Protein AF-A0A9D1ERN6-F1 (afdb_monomer)

Sequence (91 aa):
MDGYLRGRTAEYANFTMLFVDDRWKRKGIGSRLFQEIAKCAREKGAKKLFLSAIPAVETIQFYLSLGCVDAEERIESYIDTAEDRCLEYKL

Structure (mmCIF, N/CA/C/O backbone):
data_AF-A0A9D1ERN6-F1
#
_entry.id   AF-A0A9D1ERN6-F1
#
loop_
_atom_site.group_PDB
_atom_site.id
_atom_site.type_symbol
_atom_site.label_atom_id
_atom_site.label_alt_id
_atom_site.label_comp_id
_atom_site.label_asym_id
_atom_site.label_entity_id
_atom_site.label_seq_id
_atom_site.pdbx_PDB_ins_code
_atom_site.Cartn_x
_atom_site.Cartn_y
_atom_site.Cartn_z
_atom_site.occupancy
_atom_site.B_iso_or_equiv
_atom_site.auth_seq_id
_atom_site.auth_comp_id
_atom_site.auth_asym_id
_atom_site.auth_atom_id
_atom_site.pdbx_PDB_model_num
ATOM 1 N N . MET A 1 1 ? -3.526 -10.495 1.594 1.00 60.12 1 MET A N 1
ATOM 2 C CA . MET A 1 1 ? -4.059 -9.907 2.839 1.00 60.12 1 MET A CA 1
ATOM 3 C C . MET A 1 1 ? -4.191 -11.015 3.861 1.00 60.12 1 MET A C 1
ATOM 5 O O . MET A 1 1 ? -4.959 -11.943 3.642 1.00 60.12 1 MET A O 1
ATOM 9 N N . ASP A 1 2 ? -3.400 -10.936 4.922 1.00 65.56 2 ASP A N 1
ATOM 10 C CA . ASP A 1 2 ? -3.308 -11.924 6.009 1.00 65.56 2 ASP A CA 1
ATOM 11 C C . ASP A 1 2 ? -4.509 -11.892 6.979 1.00 65.56 2 ASP A C 1
ATOM 13 O O . ASP A 1 2 ? -4.653 -12.774 7.820 1.00 65.56 2 ASP A O 1
ATOM 17 N N . GLY A 1 3 ? -5.424 -10.931 6.812 1.00 70.06 3 GLY A N 1
ATOM 18 C CA . GLY A 1 3 ? -6.758 -10.931 7.420 1.00 70.06 3 GLY A CA 1
ATOM 19 C C . GLY A 1 3 ? -6.844 -10.277 8.796 1.00 70.06 3 GLY A C 1
ATOM 20 O O . GLY A 1 3 ? -7.955 -10.106 9.296 1.00 70.06 3 GLY A O 1
ATOM 21 N N . TYR A 1 4 ? -5.718 -9.862 9.372 1.00 87.25 4 TYR A N 1
ATOM 22 C CA . TYR A 1 4 ? -5.687 -9.083 10.605 1.00 87.25 4 TYR A CA 1
ATOM 23 C C . TYR A 1 4 ? -5.617 -7.592 10.277 1.00 87.25 4 TYR A C 1
ATOM 25 O O . TYR A 1 4 ? -4.992 -7.189 9.300 1.00 87.25 4 TYR A O 1
ATOM 33 N N . LEU A 1 5 ? -6.282 -6.769 11.087 1.00 95.75 5 LEU A N 1
ATOM 34 C CA . LEU A 1 5 ? -6.126 -5.318 11.041 1.00 95.75 5 LEU A CA 1
ATOM 35 C C . LEU A 1 5 ? -5.136 -4.906 12.129 1.00 95.75 5 LEU A C 1
ATOM 37 O O . LEU A 1 5 ? -5.204 -5.416 13.249 1.00 95.75 5 LEU A O 1
ATOM 41 N N . ARG A 1 6 ? -4.198 -4.020 11.800 1.00 95.94 6 ARG A N 1
ATOM 42 C CA . ARG A 1 6 ? -3.160 -3.531 12.721 1.00 95.94 6 ARG A CA 1
ATOM 43 C C . ARG A 1 6 ? -2.913 -2.048 12.505 1.00 95.94 6 ARG A C 1
ATOM 45 O O . ARG A 1 6 ? -3.343 -1.501 11.504 1.00 95.94 6 ARG A O 1
ATOM 52 N N . GLY A 1 7 ? -2.177 -1.440 13.421 1.00 94.94 7 GLY A N 1
ATOM 53 C CA . GLY A 1 7 ? -1.876 -0.013 13.414 1.00 94.94 7 GLY A CA 1
ATOM 54 C 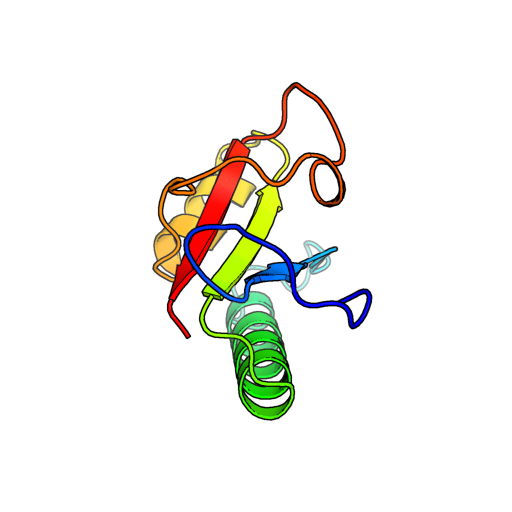C . GLY A 1 7 ? -2.390 0.650 14.681 1.00 94.94 7 GLY A C 1
ATOM 55 O O . GLY A 1 7 ? -3.320 0.169 15.328 1.00 94.94 7 GLY A O 1
ATOM 56 N N . ARG A 1 8 ? -1.717 1.723 15.076 1.00 96.19 8 ARG A N 1
ATOM 57 C CA . ARG A 1 8 ? -2.086 2.583 16.199 1.00 96.19 8 ARG A CA 1
ATOM 58 C C . ARG A 1 8 ? -2.892 3.786 15.728 1.00 96.19 8 ARG A C 1
ATOM 60 O O . ARG A 1 8 ? -3.695 4.293 16.504 1.00 96.19 8 ARG A O 1
ATOM 67 N N . THR A 1 9 ? -2.669 4.256 14.499 1.00 95.94 9 THR A N 1
ATOM 68 C CA . THR A 1 9 ? -3.345 5.442 13.946 1.00 95.94 9 THR A CA 1
ATOM 69 C C . THR A 1 9 ? -4.595 5.082 13.149 1.00 95.94 9 THR A C 1
ATOM 71 O O . THR A 1 9 ? -5.506 5.901 13.033 1.00 95.94 9 THR A O 1
ATOM 74 N N . ALA A 1 10 ? -4.659 3.862 12.616 1.00 96.62 10 ALA A N 1
ATOM 75 C CA . ALA A 1 10 ? -5.807 3.345 11.888 1.00 96.62 10 ALA A CA 1
ATOM 76 C C . ALA A 1 10 ? -5.807 1.811 11.858 1.00 96.62 10 ALA A C 1
ATOM 78 O O . ALA A 1 10 ? -4.822 1.149 12.176 1.00 96.62 10 ALA A O 1
ATOM 79 N N . GLU A 1 11 ? -6.917 1.242 11.411 1.00 97.50 11 GLU A N 1
ATOM 80 C CA . GLU A 1 11 ? -7.090 -0.175 11.146 1.00 97.50 11 GLU A CA 1
ATOM 81 C C . GLU A 1 11 ? -6.557 -0.485 9.742 1.00 97.50 11 GLU A C 1
ATOM 83 O O . GLU A 1 11 ? -7.289 -0.439 8.746 1.00 97.50 11 GLU A O 1
ATOM 88 N N . TYR A 1 12 ? -5.259 -0.766 9.651 1.00 98.00 12 TYR A N 1
ATOM 89 C CA . TYR A 1 12 ? -4.595 -1.118 8.402 1.00 98.00 12 TYR A CA 1
ATOM 90 C C . TYR A 1 12 ? -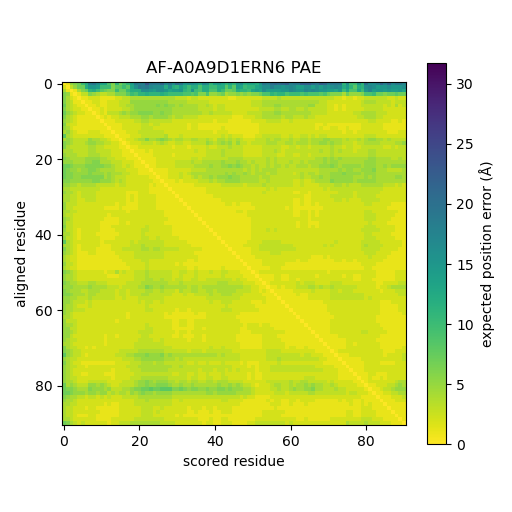4.769 -2.596 8.078 1.00 98.00 12 TYR A C 1
ATOM 92 O O . TYR A 1 12 ? -4.445 -3.473 8.885 1.00 98.00 12 TYR A O 1
ATOM 100 N N . ALA A 1 13 ? -5.179 -2.874 6.845 1.00 97.50 13 ALA A N 1
ATOM 101 C CA . ALA A 1 13 ? -5.026 -4.196 6.260 1.00 97.50 13 ALA A CA 1
ATOM 102 C C . ALA A 1 13 ? -3.686 -4.314 5.526 1.00 97.50 13 ALA A C 1
ATOM 104 O O . ALA A 1 13 ? -3.282 -3.401 4.802 1.00 97.50 13 ALA A O 1
ATOM 105 N N . ASN A 1 14 ? -3.027 -5.465 5.670 1.00 96.88 14 ASN A N 1
ATOM 106 C CA . ASN A 1 14 ? -1.763 -5.738 4.997 1.00 96.88 14 ASN A CA 1
ATOM 107 C C . ASN A 1 14 ? -1.962 -6.033 3.498 1.00 96.88 14 ASN A C 1
ATOM 109 O O . ASN A 1 14 ? -2.612 -7.022 3.116 1.00 96.88 14 ASN A O 1
ATOM 113 N N . PHE A 1 15 ? -1.378 -5.198 2.643 1.00 94.69 15 PHE A N 1
ATOM 114 C CA . PHE A 1 15 ? -1.213 -5.456 1.220 1.00 94.69 15 PHE A CA 1
ATOM 115 C C . PHE A 1 15 ? 0.088 -6.233 1.015 1.00 94.69 15 PHE A C 1
ATOM 117 O O . PHE A 1 15 ? 1.170 -5.665 0.937 1.00 94.69 15 PHE A O 1
ATOM 124 N N . THR A 1 16 ? -0.040 -7.554 0.915 1.00 89.62 16 THR A N 1
ATOM 125 C CA . THR A 1 16 ? 1.106 -8.471 0.927 1.00 89.62 16 THR A CA 1
ATOM 126 C C . THR A 1 16 ? 1.858 -8.522 -0.402 1.00 89.62 16 THR A C 1
ATOM 128 O O . THR A 1 16 ? 3.075 -8.479 -0.429 1.00 89.62 16 THR A O 1
ATOM 131 N N . MET A 1 17 ? 1.156 -8.670 -1.529 1.00 89.94 17 MET A N 1
ATOM 132 C CA . MET A 1 17 ? 1.814 -8.823 -2.829 1.00 89.94 17 MET A CA 1
ATOM 133 C C . MET A 1 17 ? 0.853 -8.509 -3.971 1.00 89.9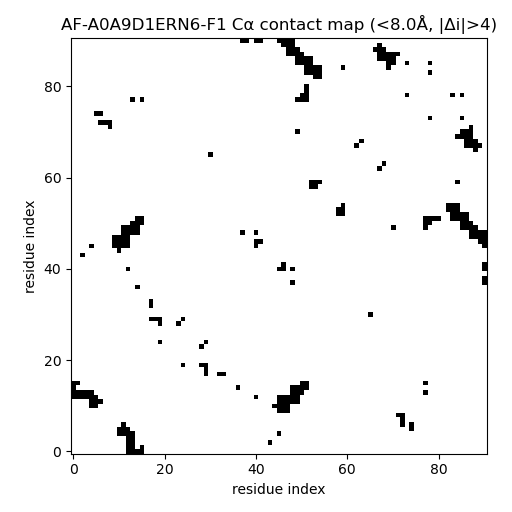4 17 MET A C 1
ATOM 135 O O . MET A 1 17 ? -0.306 -8.928 -3.955 1.00 89.94 17 MET A O 1
ATOM 139 N N . LEU A 1 18 ? 1.365 -7.829 -4.994 1.00 92.50 18 LEU A N 1
ATOM 140 C CA . LEU A 1 18 ? 0.736 -7.715 -6.303 1.00 92.50 18 LEU A CA 1
ATOM 141 C C . LEU A 1 18 ? 1.818 -7.842 -7.360 1.00 92.50 18 LEU A C 1
ATOM 143 O O . LEU A 1 18 ? 2.786 -7.087 -7.381 1.00 92.50 18 LEU A O 1
ATOM 147 N N . PHE A 1 19 ? 1.624 -8.800 -8.253 1.00 92.00 19 PHE A N 1
ATOM 148 C CA . PHE A 1 19 ? 2.516 -9.048 -9.366 1.00 92.00 19 PHE A CA 1
ATOM 149 C C . PHE A 1 19 ? 1.693 -9.166 -10.643 1.00 92.00 19 PHE A C 1
ATOM 151 O O . PHE A 1 19 ? 0.665 -9.843 -10.681 1.00 92.00 19 PHE A O 1
ATOM 158 N N . VAL A 1 20 ? 2.152 -8.492 -11.692 1.00 92.62 20 VAL A N 1
ATOM 159 C CA . VAL A 1 20 ? 1.617 -8.621 -13.045 1.00 92.62 20 VA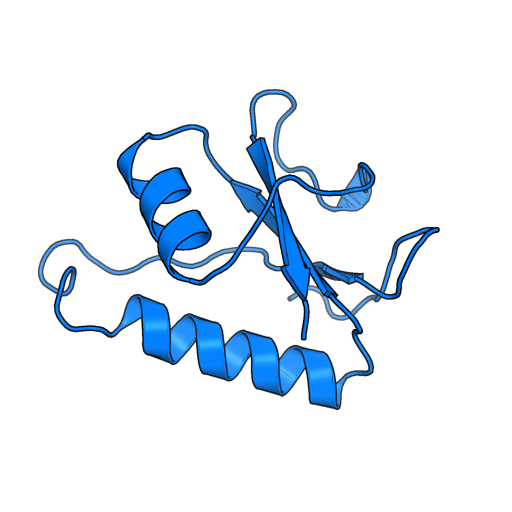L A CA 1
ATOM 160 C C . VAL A 1 20 ? 2.791 -8.952 -13.947 1.00 92.62 20 VAL A C 1
ATOM 162 O O . VAL A 1 20 ? 3.762 -8.198 -13.993 1.00 92.62 20 VAL A O 1
ATOM 165 N N . ASP A 1 21 ? 2.681 -10.072 -14.656 1.00 93.38 21 ASP A N 1
ATOM 166 C CA . ASP A 1 21 ? 3.663 -10.511 -15.644 1.00 93.38 21 ASP A CA 1
ATOM 167 C C . ASP A 1 21 ? 3.928 -9.404 -16.678 1.00 93.38 21 ASP A C 1
ATOM 169 O O . ASP A 1 21 ? 3.009 -8.706 -17.121 1.00 93.38 21 ASP A O 1
ATOM 173 N N . ASP A 1 22 ? 5.194 -9.241 -17.062 1.00 91.69 22 ASP A N 1
ATOM 174 C CA . ASP A 1 22 ? 5.661 -8.141 -17.909 1.00 91.69 22 ASP A CA 1
ATOM 175 C C . ASP A 1 22 ? 4.919 -8.040 -19.244 1.00 91.69 22 ASP A C 1
ATOM 177 O O . ASP A 1 22 ? 4.664 -6.934 -19.729 1.00 91.69 22 ASP A O 1
ATOM 181 N N . ARG A 1 23 ? 4.478 -9.176 -19.803 1.00 95.44 23 ARG A N 1
ATOM 182 C CA . ARG A 1 23 ? 3.696 -9.233 -21.052 1.00 95.44 23 ARG A CA 1
ATOM 183 C C . ARG A 1 23 ? 2.332 -8.550 -20.923 1.00 95.44 23 ARG A C 1
ATOM 185 O O . ARG A 1 23 ? 1.719 -8.175 -21.925 1.00 95.44 23 ARG A O 1
ATOM 192 N N . TRP A 1 24 ? 1.857 -8.375 -19.693 1.00 93.75 24 TRP A N 1
ATOM 193 C CA . TRP A 1 24 ? 0.534 -7.863 -19.355 1.00 93.75 24 TRP A CA 1
ATOM 194 C C . TRP A 1 24 ? 0.571 -6.505 -18.636 1.00 93.75 24 TRP A C 1
ATOM 196 O O . TRP A 1 24 ? -0.482 -5.912 -18.375 1.00 93.75 24 TRP A O 1
ATOM 206 N N . LYS A 1 25 ? 1.761 -5.959 -18.359 1.00 91.19 25 LYS A N 1
ATOM 207 C CA . LYS A 1 25 ? 1.921 -4.608 -17.800 1.00 91.19 25 LYS A CA 1
ATOM 208 C C . LYS A 1 25 ? 1.379 -3.532 -18.751 1.00 91.19 25 LYS A C 1
ATOM 210 O O . LYS A 1 25 ? 1.227 -3.739 -19.953 1.00 91.19 25 LYS A O 1
ATOM 215 N N . ARG A 1 26 ? 1.077 -2.349 -18.196 1.00 89.81 26 ARG A N 1
ATOM 216 C CA . ARG A 1 26 ? 0.543 -1.169 -18.920 1.00 89.81 26 ARG A CA 1
ATOM 217 C C . ARG A 1 26 ? -0.816 -1.382 -19.612 1.00 89.81 26 ARG A C 1
ATOM 219 O O . ARG A 1 26 ? -1.223 -0.574 -20.436 1.00 89.81 26 ARG A O 1
ATOM 226 N N . LYS A 1 27 ? -1.553 -2.434 -19.236 1.00 94.69 27 LYS A N 1
ATOM 227 C CA . LYS A 1 27 ? -2.931 -2.714 -19.692 1.00 94.69 27 LYS A CA 1
ATOM 228 C C . LYS A 1 27 ? -4.002 -2.428 -18.626 1.00 94.69 27 LYS A C 1
ATOM 230 O O . LYS A 1 27 ? -5.143 -2.853 -18.764 1.00 94.69 27 LYS A O 1
ATOM 235 N N . GLY A 1 28 ? -3.633 -1.763 -17.527 1.00 95.12 28 GLY A N 1
ATOM 236 C CA . GLY A 1 28 ? -4.541 -1.435 -16.416 1.00 95.12 28 GLY A CA 1
ATOM 237 C C . GLY A 1 28 ? -4.886 -2.601 -15.476 1.00 95.12 28 GLY A C 1
ATOM 238 O O . GLY A 1 28 ? -5.688 -2.427 -14.565 1.00 95.12 28 GLY A O 1
ATOM 239 N N . ILE A 1 29 ? -4.282 -3.780 -15.661 1.00 96.44 29 ILE A N 1
ATOM 240 C CA . ILE A 1 29 ? -4.563 -4.977 -14.849 1.00 96.44 29 ILE A CA 1
ATOM 241 C C . ILE A 1 29 ? -4.181 -4.754 -13.382 1.00 96.44 29 ILE A C 1
ATOM 243 O O . ILE A 1 29 ? -5.001 -4.997 -12.503 1.00 96.44 29 ILE A O 1
ATOM 247 N N . GLY A 1 30 ? -2.979 -4.231 -13.119 1.00 95.94 30 GLY A N 1
ATOM 248 C CA . GLY A 1 30 ? -2.520 -3.954 -11.753 1.00 95.94 30 GLY A CA 1
ATOM 249 C C . GLY A 1 30 ? -3.443 -2.986 -11.011 1.00 95.94 30 GLY A C 1
ATOM 250 O O . GLY A 1 30 ? -3.816 -3.248 -9.875 1.00 95.94 30 GLY A O 1
ATOM 251 N N . SER A 1 31 ? -3.885 -1.914 -11.675 1.00 96.62 31 SER A N 1
ATOM 252 C CA . SER A 1 31 ? -4.813 -0.939 -11.091 1.00 96.62 31 SER A CA 1
ATOM 253 C C . SER A 1 31 ? -6.169 -1.562 -10.744 1.00 96.62 31 SER A C 1
ATOM 255 O O . SER A 1 31 ? -6.703 -1.295 -9.672 1.00 96.62 31 SER A O 1
ATOM 257 N N . ARG A 1 32 ? -6.710 -2.431 -11.611 1.00 97.50 32 ARG A N 1
ATOM 258 C CA . ARG A 1 32 ? -7.969 -3.149 -11.341 1.00 97.50 32 ARG A CA 1
ATOM 259 C C . ARG A 1 32 ? -7.825 -4.121 -10.171 1.00 97.50 32 ARG A C 1
ATOM 261 O O . ARG A 1 32 ? -8.662 -4.122 -9.279 1.00 97.50 32 ARG A O 1
ATOM 268 N N . LEU A 1 33 ? -6.742 -4.899 -10.138 1.00 96.69 33 LEU A N 1
ATOM 269 C CA . LEU A 1 33 ? -6.455 -5.805 -9.021 1.00 96.69 33 LEU A CA 1
ATOM 270 C C . LEU A 1 33 ? -6.315 -5.042 -7.699 1.00 96.69 33 LEU A C 1
ATOM 272 O O . LEU A 1 33 ? -6.879 -5.453 -6.690 1.00 96.69 33 LEU A O 1
ATOM 276 N N . PHE A 1 34 ? -5.620 -3.904 -7.710 1.00 97.44 34 PHE A N 1
ATOM 277 C CA . PHE A 1 34 ? -5.486 -3.050 -6.533 1.00 97.44 34 PHE A CA 1
ATOM 278 C C . PHE A 1 34 ? -6.845 -2.542 -6.028 1.00 97.44 34 PHE A C 1
ATOM 280 O O . PHE A 1 34 ? -7.103 -2.571 -4.827 1.00 97.44 34 PHE A O 1
ATOM 287 N N . GLN A 1 35 ? -7.737 -2.122 -6.931 1.00 97.12 35 GLN A N 1
ATOM 288 C CA . GLN A 1 35 ? -9.085 -1.671 -6.570 1.00 97.12 35 GLN A CA 1
ATOM 289 C C . GLN A 1 35 ? -9.920 -2.778 -5.915 1.00 97.12 35 GLN A C 1
ATOM 291 O O . GLN A 1 35 ? -10.585 -2.516 -4.911 1.00 97.12 35 GLN A O 1
ATOM 296 N N . GLU A 1 36 ? -9.849 -4.011 -6.422 1.00 97.00 36 GLU A N 1
ATOM 297 C CA . GLU A 1 36 ? -10.532 -5.155 -5.803 1.00 97.00 36 GLU A CA 1
ATOM 298 C C . GLU A 1 36 ? -9.958 -5.484 -4.418 1.00 97.00 36 GLU A C 1
ATOM 300 O O . GLU A 1 36 ? -10.709 -5.752 -3.479 1.00 97.00 36 GLU A O 1
ATOM 305 N N . ILE A 1 37 ? -8.636 -5.378 -4.240 1.00 95.75 37 ILE A N 1
ATOM 306 C CA . ILE A 1 37 ? -8.000 -5.530 -2.923 1.00 95.75 37 ILE A CA 1
ATOM 307 C C . ILE A 1 37 ? -8.491 -4.442 -1.961 1.00 95.75 37 ILE A C 1
ATOM 309 O O . ILE A 1 37 ? -8.869 -4.752 -0.831 1.00 95.75 37 ILE A O 1
ATOM 313 N N . ALA A 1 38 ? -8.535 -3.184 -2.404 1.00 96.81 38 ALA A N 1
ATOM 314 C CA . ALA A 1 38 ? -9.032 -2.069 -1.604 1.00 96.81 38 ALA A CA 1
ATOM 315 C C . ALA A 1 38 ? -10.505 -2.259 -1.212 1.00 96.81 38 ALA A C 1
ATOM 317 O O . ALA A 1 38 ? -10.890 -2.012 -0.070 1.00 96.81 38 ALA A O 1
ATOM 318 N N . LYS A 1 39 ? -11.339 -2.747 -2.133 1.00 97.31 39 LYS A N 1
ATOM 319 C CA . LYS A 1 39 ? -12.732 -3.103 -1.847 1.00 97.31 39 LYS A CA 1
ATOM 320 C C . LYS A 1 39 ? -12.825 -4.200 -0.782 1.00 97.31 39 LYS A C 1
ATOM 322 O O . LYS A 1 39 ? -13.502 -3.997 0.222 1.00 97.31 39 LYS A O 1
ATOM 327 N N . CYS A 1 40 ? -12.089 -5.297 -0.944 1.00 95.62 40 CYS A N 1
ATOM 328 C CA . CYS A 1 40 ? -12.060 -6.387 0.034 1.00 95.62 40 CYS A CA 1
ATOM 329 C C . CYS A 1 40 ? -11.574 -5.913 1.419 1.00 95.62 40 CYS A C 1
ATOM 331 O O . CYS A 1 40 ? -12.103 -6.331 2.448 1.00 95.62 40 CYS A O 1
ATOM 333 N N . ALA A 1 41 ? -10.604 -4.996 1.462 1.00 96.25 41 ALA A N 1
ATOM 334 C CA . ALA A 1 41 ? -10.123 -4.398 2.704 1.00 96.25 41 ALA A CA 1
ATOM 335 C C . ALA A 1 41 ? -11.216 -3.594 3.423 1.00 96.25 41 ALA A C 1
ATOM 337 O O . ALA A 1 41 ? -11.405 -3.763 4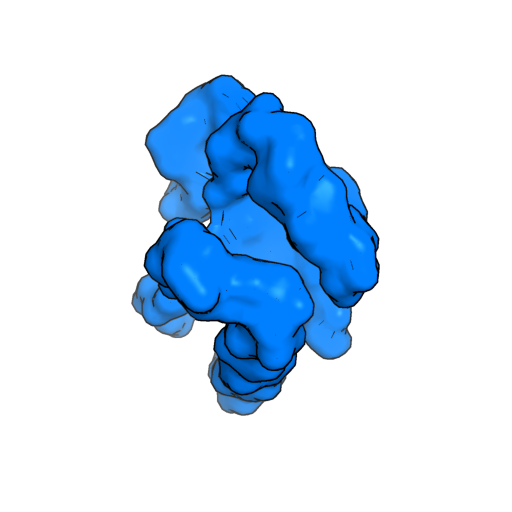.629 1.00 96.25 41 ALA A O 1
ATOM 338 N N . ARG A 1 42 ? -11.972 -2.767 2.684 1.00 96.69 42 ARG A N 1
ATOM 339 C CA . ARG A 1 42 ? -13.115 -2.012 3.232 1.00 96.69 42 ARG A CA 1
ATOM 340 C C . ARG A 1 42 ? -14.173 -2.939 3.810 1.00 96.69 42 ARG A C 1
ATOM 342 O O . ARG A 1 42 ? -14.649 -2.702 4.914 1.00 96.69 42 ARG A O 1
ATOM 349 N N . GLU A 1 43 ? -14.511 -4.004 3.087 1.00 96.19 43 GLU A N 1
ATOM 350 C CA . GLU A 1 43 ? -15.487 -5.010 3.528 1.00 96.19 43 GLU A CA 1
ATOM 351 C C . GLU A 1 4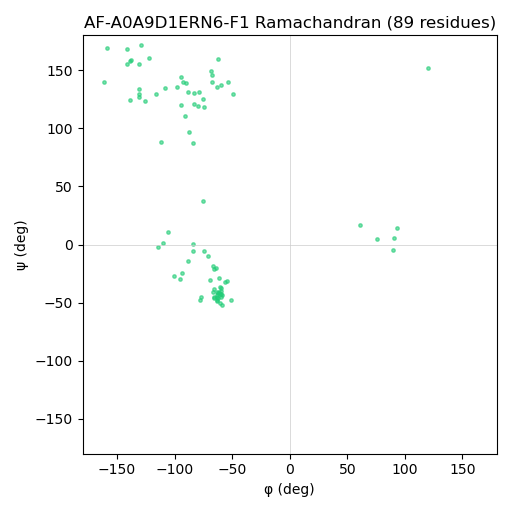3 ? -15.040 -5.723 4.814 1.00 96.19 43 GLU A C 1
ATOM 353 O O . GLU A 1 43 ? -15.869 -6.105 5.635 1.00 96.19 43 GLU A O 1
ATOM 358 N N . LYS A 1 44 ? -13.725 -5.841 5.029 1.00 94.94 44 LYS A N 1
ATOM 359 C CA . LYS A 1 44 ? -13.119 -6.374 6.257 1.00 94.94 44 LYS A CA 1
ATOM 360 C C . LYS A 1 44 ? -12.976 -5.342 7.383 1.00 94.94 44 LYS A C 1
ATOM 362 O O . LYS A 1 44 ? -12.480 -5.695 8.447 1.00 94.94 44 LYS A O 1
ATOM 367 N N . GLY A 1 45 ? -13.404 -4.096 7.176 1.00 96.69 45 GLY A N 1
ATOM 368 C CA . GLY A 1 45 ? -13.374 -3.031 8.183 1.00 96.69 45 GLY A CA 1
ATOM 369 C C . GLY A 1 45 ? -12.097 -2.187 8.202 1.00 96.69 45 GLY A C 1
ATOM 370 O O . GLY A 1 45 ? -11.964 -1.325 9.070 1.00 96.69 45 GLY A O 1
ATOM 371 N N . ALA A 1 46 ? -11.177 -2.387 7.256 1.00 97.62 46 ALA A N 1
ATOM 372 C CA . ALA A 1 46 ? -9.955 -1.596 7.179 1.00 97.62 46 ALA A CA 1
ATOM 373 C C . ALA A 1 46 ? -10.245 -0.132 6.810 1.00 97.62 46 ALA A C 1
ATOM 375 O O . ALA A 1 46 ? -11.144 0.167 6.019 1.00 97.62 46 ALA A O 1
ATOM 376 N N . LYS A 1 47 ? -9.441 0.784 7.353 1.00 98.06 47 LYS A N 1
ATOM 377 C CA . LYS A 1 47 ? -9.463 2.221 7.025 1.00 98.06 47 LYS A CA 1
ATOM 378 C C . LYS A 1 47 ? -8.360 2.621 6.056 1.00 98.06 47 LYS A C 1
ATOM 380 O O . LYS A 1 47 ? -8.507 3.590 5.312 1.00 98.06 47 LYS A O 1
ATOM 385 N N . LYS A 1 48 ? -7.261 1.872 6.059 1.00 98.31 48 LYS A N 1
ATOM 386 C CA . LYS A 1 48 ? -6.116 2.077 5.176 1.00 98.31 48 LYS A CA 1
ATOM 387 C C . LYS A 1 48 ? -5.554 0.722 4.731 1.00 98.31 48 LYS A C 1
ATOM 389 O O . LYS A 1 48 ? -5.728 -0.291 5.409 1.00 98.31 48 LYS A O 1
ATOM 394 N N . LEU A 1 49 ? -4.879 0.696 3.589 1.00 97.94 49 LEU A N 1
ATOM 395 C CA . LEU A 1 49 ? -3.950 -0.378 3.235 1.00 97.94 49 LEU A CA 1
ATOM 396 C C . LEU A 1 49 ? -2.552 0.034 3.673 1.00 97.94 49 LEU A C 1
ATOM 398 O O . LEU A 1 49 ? -2.179 1.190 3.484 1.00 97.94 49 LEU A O 1
ATOM 402 N N . PHE A 1 50 ? -1.788 -0.913 4.202 1.00 98.00 50 PHE A N 1
ATOM 403 C CA . PHE A 1 50 ? -0.350 -0.777 4.410 1.00 98.00 50 PHE A CA 1
ATOM 404 C C . PHE A 1 50 ? 0.373 -1.659 3.395 1.00 98.00 50 PHE A C 1
ATOM 406 O O . PHE A 1 50 ? -0.029 -2.805 3.206 1.00 98.00 50 PHE A O 1
ATOM 413 N N . LEU A 1 51 ? 1.418 -1.144 2.753 1.00 96.19 51 LEU A N 1
ATOM 414 C CA . LEU A 1 51 ? 2.271 -1.912 1.845 1.00 96.19 51 LEU A CA 1
ATOM 415 C C . LEU A 1 51 ? 3.746 -1.694 2.185 1.00 96.19 51 LEU A C 1
ATOM 417 O O . LEU A 1 51 ? 4.217 -0.558 2.253 1.00 96.19 51 LEU A O 1
ATOM 421 N N . SER A 1 52 ? 4.470 -2.802 2.325 1.00 96.69 52 SER A N 1
ATOM 422 C CA . SER A 1 52 ? 5.929 -2.848 2.291 1.00 96.69 52 SER A CA 1
ATOM 423 C C . SER A 1 52 ? 6.345 -3.096 0.841 1.00 96.69 52 SER A C 1
ATOM 425 O O . SER A 1 52 ? 6.014 -4.128 0.262 1.00 96.69 52 SER A O 1
ATOM 427 N N . ALA A 1 53 ? 6.943 -2.096 0.192 1.00 95.69 53 ALA A N 1
ATOM 428 C CA . ALA A 1 53 ? 7.255 -2.162 -1.229 1.00 95.69 53 ALA A CA 1
ATOM 429 C C . ALA A 1 53 ? 8.763 -2.125 -1.472 1.00 95.69 53 ALA A C 1
ATOM 431 O O . ALA A 1 53 ? 9.443 -1.188 -1.045 1.00 95.69 53 ALA A O 1
ATOM 432 N N . ILE A 1 54 ? 9.238 -3.086 -2.272 1.00 94.38 54 ILE A N 1
ATOM 433 C CA . ILE A 1 54 ? 10.605 -3.098 -2.802 1.00 94.38 54 ILE A CA 1
ATOM 434 C C . ILE A 1 54 ? 10.907 -1.717 -3.404 1.00 94.38 54 ILE A C 1
ATOM 436 O O . ILE A 1 54 ? 10.119 -1.241 -4.236 1.00 94.38 54 ILE A O 1
ATOM 440 N N . PRO A 1 55 ? 12.041 -1.079 -3.052 1.00 93.69 55 PRO A N 1
ATOM 441 C CA . PRO A 1 55 ? 12.367 0.297 -3.431 1.00 93.69 55 PRO A CA 1
ATOM 442 C C . PRO A 1 55 ? 12.801 0.443 -4.905 1.00 93.69 55 PRO A C 1
ATOM 444 O O . PRO A 1 55 ? 13.671 1.241 -5.248 1.00 93.69 55 PRO A O 1
ATOM 447 N N . ALA A 1 56 ? 12.181 -0.311 -5.814 1.00 94.94 56 ALA A N 1
ATOM 448 C CA . ALA A 1 56 ? 12.351 -0.168 -7.251 1.00 94.94 56 ALA A CA 1
ATOM 449 C C . ALA A 1 56 ? 11.517 1.012 -7.772 1.00 94.94 56 ALA A C 1
ATOM 451 O O . ALA A 1 56 ? 10.320 1.108 -7.496 1.00 94.94 56 ALA A O 1
ATOM 452 N N . VAL A 1 57 ? 12.135 1.885 -8.576 1.00 95.00 57 VAL A N 1
ATOM 453 C CA . VAL A 1 57 ? 11.508 3.115 -9.099 1.00 95.00 57 VAL A CA 1
ATOM 454 C C . VAL A 1 57 ? 10.150 2.835 -9.747 1.00 95.00 57 VAL A C 1
ATOM 456 O O . VAL A 1 57 ? 9.175 3.504 -9.417 1.00 95.00 57 VAL A O 1
ATOM 459 N N . GLU A 1 58 ? 10.058 1.826 -10.615 1.00 92.88 58 GLU A N 1
ATOM 460 C CA . GLU A 1 58 ? 8.805 1.474 -11.296 1.00 92.88 58 GLU A CA 1
ATOM 461 C C . GLU A 1 58 ? 7.710 1.021 -10.322 1.00 92.88 58 GLU A C 1
ATOM 463 O O . GLU A 1 58 ? 6.561 1.446 -10.443 1.00 92.88 58 GLU A O 1
ATOM 468 N N . THR A 1 59 ? 8.067 0.192 -9.338 1.00 94.31 59 THR A N 1
ATOM 469 C CA . THR A 1 59 ? 7.146 -0.313 -8.311 1.00 94.31 59 THR A CA 1
ATOM 470 C C . THR A 1 59 ? 6.597 0.827 -7.464 1.00 94.31 59 THR A C 1
ATOM 472 O O . THR A 1 59 ? 5.385 0.942 -7.281 1.00 94.31 59 THR A O 1
ATOM 475 N N . ILE A 1 60 ? 7.473 1.709 -6.981 1.00 96.62 60 ILE A N 1
ATOM 476 C CA . ILE A 1 60 ? 7.064 2.843 -6.153 1.00 96.62 60 ILE A CA 1
ATOM 477 C C . ILE A 1 60 ? 6.217 3.822 -6.967 1.00 96.62 60 ILE A C 1
ATOM 479 O O . ILE A 1 60 ? 5.143 4.208 -6.517 1.00 96.62 60 ILE A O 1
ATOM 483 N N . GLN A 1 61 ? 6.634 4.175 -8.187 1.00 96.50 61 GLN A N 1
ATOM 484 C CA . GLN A 1 61 ? 5.852 5.063 -9.054 1.00 96.50 61 GLN A CA 1
ATOM 485 C C . GLN A 1 61 ? 4.476 4.483 -9.391 1.00 96.50 61 GLN A C 1
ATOM 487 O O . GLN A 1 61 ? 3.499 5.229 -9.431 1.00 96.50 61 GLN A O 1
ATOM 492 N N . PHE A 1 62 ? 4.365 3.164 -9.572 1.00 96.00 62 PHE A N 1
ATOM 493 C CA . PHE A 1 62 ? 3.074 2.510 -9.748 1.00 96.00 62 PHE A CA 1
ATOM 494 C C . PHE A 1 62 ? 2.152 2.761 -8.547 1.00 96.00 62 PHE A C 1
ATOM 496 O O . PHE A 1 62 ? 1.049 3.267 -8.741 1.00 96.00 62 PHE A O 1
ATOM 503 N N . TYR A 1 63 ? 2.596 2.498 -7.316 1.00 97.56 63 TYR A N 1
ATOM 504 C CA . TYR A 1 63 ? 1.757 2.724 -6.134 1.00 97.56 63 TYR A CA 1
ATOM 505 C C . TYR A 1 63 ? 1.450 4.207 -5.893 1.00 97.56 63 TYR A C 1
ATOM 507 O O . TYR A 1 63 ? 0.302 4.552 -5.617 1.00 97.56 63 TYR A O 1
ATOM 515 N N . LEU A 1 64 ? 2.425 5.100 -6.080 1.00 98.06 64 LEU A N 1
ATOM 516 C CA . LEU A 1 64 ? 2.188 6.545 -5.996 1.00 98.06 64 LEU A CA 1
ATOM 517 C C . LEU A 1 64 ? 1.139 7.003 -7.024 1.00 98.06 64 LEU A C 1
ATOM 519 O O . LEU A 1 64 ? 0.253 7.787 -6.694 1.00 98.06 64 LEU A O 1
ATOM 523 N N . SER A 1 65 ? 1.163 6.457 -8.247 1.00 97.31 65 SER A N 1
ATOM 524 C CA . SER A 1 65 ? 0.165 6.771 -9.282 1.00 97.31 65 SER A CA 1
ATOM 525 C C . SER A 1 65 ? -1.255 6.302 -8.944 1.00 97.31 65 SER A C 1
ATOM 527 O O . SER A 1 65 ? -2.221 6.831 -9.489 1.00 97.31 65 SER A O 1
ATOM 529 N N . LEU A 1 66 ? -1.395 5.331 -8.035 1.00 97.25 66 LEU A N 1
ATOM 530 C CA . LEU A 1 66 ? -2.687 4.879 -7.512 1.00 97.25 66 LEU A CA 1
ATOM 531 C C . LEU A 1 66 ? -3.199 5.750 -6.357 1.00 97.25 66 LEU A C 1
ATOM 533 O O . LEU A 1 66 ? -4.326 5.549 -5.908 1.00 97.25 66 LEU A O 1
ATOM 537 N N . GLY A 1 67 ? -2.402 6.715 -5.889 1.00 98.12 67 GLY A N 1
ATOM 538 C CA . GLY A 1 67 ? -2.720 7.569 -4.748 1.00 98.12 67 GLY A CA 1
ATOM 539 C C . GLY A 1 67 ? -2.176 7.055 -3.416 1.00 98.12 67 GLY A C 1
ATOM 540 O O . GLY A 1 67 ? -2.614 7.534 -2.371 1.00 98.12 67 GLY A O 1
ATOM 541 N N . CYS A 1 68 ? -1.250 6.089 -3.427 1.00 98.31 68 CYS A N 1
ATOM 542 C CA . CYS A 1 68 ? -0.508 5.753 -2.217 1.00 98.31 68 CYS A CA 1
ATOM 543 C C . CYS A 1 68 ? 0.429 6.905 -1.828 1.00 98.31 68 CYS A C 1
ATOM 545 O O . CYS A 1 68 ? 0.958 7.613 -2.686 1.00 98.31 68 CYS A O 1
ATOM 547 N N . VAL A 1 69 ? 0.668 7.049 -0.531 1.00 98.50 69 VAL A N 1
ATOM 548 C CA . VAL A 1 69 ? 1.606 8.015 0.058 1.00 98.50 69 VAL A CA 1
ATOM 549 C C . VAL A 1 69 ? 2.541 7.295 1.023 1.00 98.50 69 VAL A C 1
ATOM 551 O O . VAL A 1 69 ? 2.341 6.112 1.292 1.00 98.50 69 VAL A O 1
ATOM 554 N N . ASP A 1 70 ? 3.571 7.970 1.531 1.00 98.12 70 ASP A N 1
ATOM 555 C CA . ASP A 1 70 ? 4.408 7.391 2.586 1.00 98.12 70 ASP A CA 1
ATOM 556 C C . ASP A 1 70 ? 3.564 7.071 3.827 1.00 98.12 70 ASP A C 1
ATOM 558 O O . ASP A 1 70 ? 2.692 7.853 4.213 1.00 98.12 70 ASP A O 1
ATOM 562 N N . ALA A 1 71 ? 3.804 5.899 4.420 1.00 97.88 71 ALA A N 1
ATOM 563 C CA . ALA A 1 71 ? 3.043 5.437 5.574 1.00 97.88 71 ALA A CA 1
ATOM 564 C C . ALA A 1 71 ? 3.244 6.361 6.784 1.00 97.88 71 ALA A C 1
ATOM 566 O O . ALA A 1 71 ? 4.371 6.731 7.116 1.00 97.88 71 ALA A O 1
ATOM 567 N N . GLU A 1 72 ? 2.148 6.695 7.469 1.00 97.44 72 GLU A N 1
ATOM 568 C CA . GLU A 1 72 ? 2.163 7.570 8.650 1.00 97.44 72 GLU A CA 1
ATOM 569 C C . GLU A 1 72 ? 2.841 6.907 9.858 1.00 97.44 72 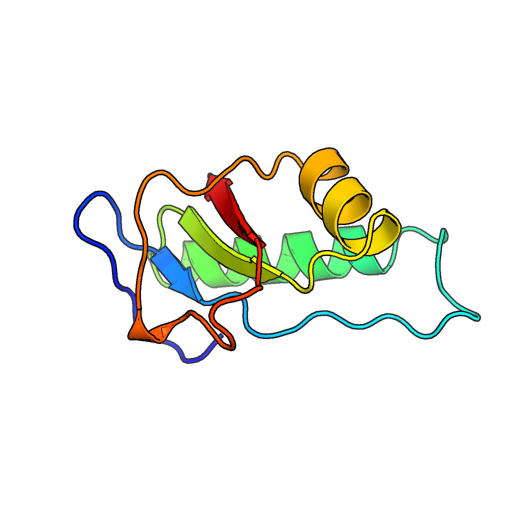GLU A C 1
ATOM 571 O O . GLU A 1 72 ? 3.463 7.567 10.691 1.00 97.44 72 GLU A O 1
ATOM 576 N N . GLU A 1 73 ? 2.751 5.582 9.945 1.00 96.75 73 GLU A N 1
ATOM 577 C CA . GLU A 1 73 ? 3.447 4.794 10.950 1.00 96.75 73 GLU A CA 1
ATOM 578 C C . GLU A 1 73 ? 4.037 3.518 10.356 1.00 96.75 73 GLU A C 1
ATOM 580 O O . GLU A 1 73 ? 3.592 3.013 9.326 1.00 96.75 73 GLU A O 1
ATOM 585 N N . ARG A 1 74 ? 5.033 2.963 11.047 1.00 95.56 74 ARG A N 1
ATOM 586 C CA . ARG A 1 74 ? 5.586 1.647 10.733 1.00 95.56 74 ARG A CA 1
ATOM 587 C C . ARG A 1 74 ? 4.813 0.568 11.477 1.00 95.56 74 ARG A C 1
ATOM 589 O O . ARG A 1 74 ? 4.639 0.651 12.693 1.00 95.56 74 ARG A O 1
ATOM 596 N N . ILE A 1 75 ? 4.402 -0.468 10.754 1.00 96.25 75 ILE A N 1
ATOM 597 C CA . ILE A 1 75 ? 3.766 -1.659 11.317 1.00 96.25 75 ILE 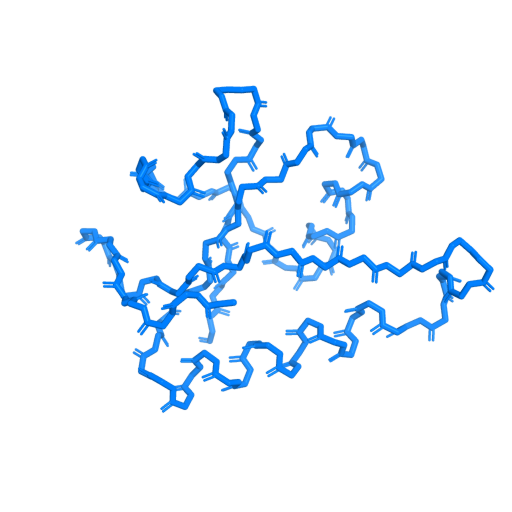A CA 1
ATOM 598 C C . ILE A 1 75 ? 4.743 -2.815 11.130 1.00 96.25 75 ILE A C 1
ATOM 600 O O . ILE A 1 75 ? 4.693 -3.499 10.119 1.00 96.25 75 ILE A O 1
ATOM 604 N N . GLU A 1 76 ? 5.646 -3.026 12.091 1.00 95.25 76 GLU A N 1
ATOM 605 C CA . GLU A 1 76 ? 6.789 -3.951 11.941 1.00 95.25 76 GLU A CA 1
ATOM 606 C C . GLU A 1 76 ? 6.383 -5.377 11.532 1.00 95.25 76 GLU A C 1
ATOM 608 O O . GLU A 1 76 ? 7.090 -6.033 10.781 1.00 95.25 76 GLU A O 1
ATOM 613 N N . SER A 1 77 ? 5.200 -5.851 11.940 1.00 94.06 77 SER A N 1
ATOM 614 C CA . SER A 1 77 ? 4.690 -7.164 11.517 1.00 94.06 77 SER A CA 1
ATOM 615 C C . SER A 1 77 ? 4.265 -7.257 10.045 1.00 94.06 77 SER A C 1
ATOM 617 O O . SER A 1 77 ? 3.929 -8.348 9.601 1.00 94.06 77 SER A O 1
ATOM 619 N N . TYR A 1 78 ? 4.188 -6.134 9.328 1.00 95.12 78 TYR A N 1
ATOM 620 C CA . TYR A 1 78 ? 3.843 -6.043 7.901 1.00 95.12 78 TYR A CA 1
ATOM 621 C C . TYR A 1 78 ? 5.033 -5.635 7.029 1.00 95.12 78 TYR A C 1
ATOM 623 O O . TYR A 1 78 ? 4.862 -5.439 5.829 1.00 95.12 78 TYR A O 1
ATOM 631 N N . ILE A 1 79 ? 6.210 -5.439 7.621 1.00 95.44 79 ILE A N 1
ATOM 632 C CA . ILE A 1 79 ? 7.406 -5.024 6.895 1.00 95.44 79 ILE A CA 1
ATOM 633 C C . ILE A 1 79 ? 8.194 -6.278 6.541 1.00 95.44 79 ILE A C 1
ATOM 635 O O . ILE A 1 79 ? 8.596 -7.022 7.435 1.00 95.44 79 ILE A O 1
ATOM 639 N N . ASP A 1 80 ? 8.400 -6.505 5.246 1.00 91.50 80 ASP A N 1
ATOM 640 C CA . ASP A 1 80 ? 9.091 -7.699 4.760 1.00 91.50 80 ASP A CA 1
ATOM 641 C C . ASP A 1 80 ? 10.607 -7.567 4.961 1.00 91.50 80 ASP A C 1
ATOM 643 O O . ASP A 1 80 ? 11.259 -8.483 5.469 1.00 91.50 80 ASP A O 1
ATOM 647 N N . THR A 1 81 ? 11.176 -6.405 4.622 1.00 93.19 81 THR A N 1
ATOM 648 C CA . THR A 1 81 ? 12.595 -6.096 4.832 1.00 93.19 81 THR A CA 1
ATOM 649 C C . THR A 1 81 ? 12.814 -4.666 5.334 1.00 93.19 81 THR A C 1
ATOM 651 O O . THR A 1 81 ? 11.999 -3.766 5.130 1.00 93.19 81 THR A O 1
ATOM 654 N N . ALA A 1 82 ? 13.956 -4.419 5.983 1.00 91.81 82 ALA A N 1
ATOM 655 C CA . ALA A 1 82 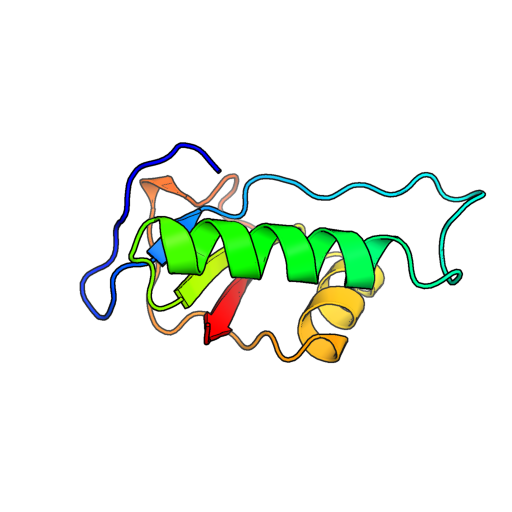? 14.303 -3.089 6.495 1.00 91.81 82 ALA A CA 1
ATOM 656 C C . ALA A 1 82 ? 14.538 -2.037 5.390 1.00 91.81 82 ALA A C 1
ATOM 658 O O . ALA A 1 82 ? 14.496 -0.841 5.674 1.00 91.81 82 ALA A O 1
ATOM 659 N N . GLU A 1 83 ? 14.789 -2.478 4.155 1.00 94.06 83 GLU A N 1
ATOM 660 C CA . GLU A 1 83 ? 15.054 -1.619 2.996 1.00 94.06 83 GLU A CA 1
ATOM 661 C C . GLU A 1 83 ? 13.772 -1.204 2.260 1.00 94.06 83 GLU A C 1
ATOM 663 O O . GLU A 1 83 ? 13.797 -0.269 1.454 1.00 94.06 83 GLU A O 1
ATOM 668 N N . ASP A 1 84 ? 12.648 -1.869 2.535 1.00 96.00 84 ASP A N 1
ATOM 669 C CA . ASP A 1 84 ? 11.392 -1.597 1.851 1.00 96.00 84 ASP A CA 1
ATOM 670 C C . ASP A 1 84 ? 10.839 -0.216 2.188 1.00 96.00 84 ASP A C 1
ATOM 672 O O . ASP A 1 84 ? 10.808 0.242 3.340 1.00 96.00 84 ASP A O 1
ATOM 676 N N . ARG A 1 85 ? 10.300 0.439 1.159 1.00 96.75 85 ARG A N 1
ATOM 677 C CA . ARG A 1 85 ? 9.560 1.680 1.338 1.00 96.75 85 ARG A CA 1
ATOM 678 C C . ARG A 1 85 ? 8.152 1.349 1.813 1.00 96.75 85 ARG A C 1
ATOM 680 O O . ARG A 1 85 ? 7.384 0.689 1.116 1.00 96.75 85 ARG A O 1
ATOM 687 N N . CYS A 1 86 ? 7.814 1.837 3.000 1.00 97.69 86 CYS A N 1
ATOM 688 C CA . CYS A 1 86 ? 6.486 1.677 3.578 1.00 97.69 86 CYS A CA 1
ATOM 689 C C . CYS A 1 86 ? 5.548 2.751 3.026 1.00 97.69 86 CYS A C 1
ATOM 691 O O . CYS A 1 86 ? 5.799 3.946 3.194 1.00 97.69 86 CYS A O 1
ATOM 693 N N . LEU A 1 87 ? 4.467 2.322 2.388 1.00 98.19 87 LEU A N 1
ATOM 694 C CA . LEU A 1 87 ? 3.442 3.196 1.834 1.00 98.19 87 LEU A CA 1
ATOM 695 C C . LEU A 1 87 ? 2.077 2.865 2.446 1.00 98.19 87 LEU A C 1
ATOM 697 O O . LEU A 1 87 ? 1.840 1.761 2.945 1.00 98.19 87 LEU A O 1
ATOM 701 N N . GLU A 1 88 ? 1.154 3.813 2.355 1.00 98.44 88 GLU A N 1
ATOM 702 C CA . GLU A 1 88 ? -0.242 3.620 2.717 1.00 98.44 88 GLU A CA 1
ATOM 703 C C . GLU A 1 88 ? -1.202 4.113 1.638 1.00 98.44 88 GLU A C 1
ATOM 705 O O . GLU A 1 88 ? -0.889 5.002 0.847 1.00 98.44 88 GLU A O 1
ATOM 710 N N . TYR A 1 89 ? -2.402 3.538 1.631 1.00 98.44 89 TYR A N 1
ATOM 711 C CA . TYR A 1 89 ? -3.505 3.978 0.785 1.00 98.44 89 TYR A CA 1
ATOM 712 C C . TYR A 1 89 ? -4.768 4.130 1.617 1.00 98.44 89 TYR A C 1
ATOM 714 O O . TYR A 1 89 ? -5.185 3.193 2.302 1.00 98.44 89 TYR A O 1
ATOM 722 N N . LYS A 1 90 ? -5.395 5.304 1.545 1.00 98.12 90 LYS A N 1
ATOM 723 C CA . LYS A 1 90 ? -6.661 5.558 2.227 1.00 98.12 90 LYS A CA 1
ATOM 724 C C . LYS A 1 90 ? -7.802 4.874 1.481 1.00 98.12 90 LYS A C 1
ATOM 726 O O . LYS A 1 90 ? -7.987 5.098 0.286 1.00 98.12 90 LYS A O 1
ATOM 731 N N . LEU A 1 91 ? -8.557 4.052 2.206 1.00 96.50 91 LEU A N 1
ATOM 732 C CA . LEU A 1 91 ? -9.719 3.343 1.686 1.00 96.50 91 LEU A CA 1
ATOM 733 C C . LEU A 1 91 ? -10.956 4.241 1.666 1.00 96.50 91 LEU A C 1
ATOM 735 O O . LEU A 1 91 ? -11.169 5.021 2.616 1.00 96.50 91 LEU A O 1
#

InterPro domains:
  IPR000182 GNAT domain [PF13508] (10-67)
  IPR000182 GNAT domain [PS51186] (1-91)
  IPR016181 Acyl-CoA N-acyltransferase [SSF55729] (11-81)

pLDDT: mean 94.68, std 5.93, range [60.12, 98.5]

Nearest PDB structures (foldseek):
  7mx2-assembly1_A  TM=7.660E-01  e=9.195E-03  Homo sapiens
  8osp-assembly2_C  TM=7.377E-01  e=1.122E-02  Lactobacillus
  3lod-assembly1_A  TM=8.443E-01  e=6.287E-02  Klebsiella pneumoniae subsp. pneumoniae MGH 78578
  1wk4-assembly1_A  TM=6.970E-01  e=2.177E-02  Thermus thermophilus HB8
  5isv-assembly2_B  TM=6.438E-01  e=1.670E-02  Escherichia coli O157:H7

Solvent-accessible surface area (backbone atoms only — not comparable to full-atom values): 5425 Å² total; per-residue (Å²): 98,89,81,57,69,46,68,92,92,48,39,21,28,44,49,72,83,87,85,70,61,79,94,54,55,96,68,57,53,67,64,53,53,49,51,52,51,47,50,53,35,45,77,72,65,29,49,28,38,36,32,48,34,66,76,43,71,69,58,47,52,51,43,44,74,74,62,33,43,75,38,93,67,87,54,73,94,60,49,84,52,96,77,36,48,52,29,26,34,83,99

Mean predicted aligned error: 2.74 Å

Foldseek 3Di:
DPLAFDDDVWREDEPQDDDDPPVCPPVCPRVVVVVVVVVVCVVSVGQKYKYFADPDPVGVVVCVVSVKDQDPDDDPVRHPDPRTGIIMGGD

Radius of gyration: 12.52 Å; Cα contacts (8 Å, |Δi|>4): 144; chains: 1; bounding box: 30×20×37 Å

Organism: NCBI:txid2840858

Secondary structure (DSSP, 8-state):
--S-EE-SSS-EEEE------GGGTTSSHHHHHHHHHHHHHHHTT-SEEEEEE---HHHHHHHHHTT-EE-SS--GGG-S-TTSEEEEEE-